Protein AF-A0A257P061-F1 (afdb_monomer_lite)

Sequence (119 aa):
MANQQLHVVYQPQVDLKTQKIVGAEALLRWHHPELGIISPAEFIPIAEENGLILALGDWVLRTALITAKPWLQTAGPEFVIAVNLSAVQFRQANLPDYVLNALKEADLPAQNLEFELTE

pLDDT: mean 93.6, std 7.84, range [49.38, 98.44]

Radius of gyration: 14.83 Å; chains: 1; bounding box: 38×32×38 Å

Foldseek 3Di:
DPPPQKDWDWAFDADPVVRAGQEIETDIWGQDPPPGTDDCVVCVVVCLVVVVNQVVQLVSLLVQLLVCLVVCVVSHVRYAYEYEDEPSLVPDPCNVVSNVVSCVVSVHDPNRYHYDYDD

Structure (mmCIF, N/CA/C/O backbone):
data_AF-A0A257P061-F1
#
_entry.id   AF-A0A257P061-F1
#
loop_
_atom_site.group_PDB
_atom_site.id
_atom_site.type_symbol
_atom_site.label_atom_id
_atom_site.label_alt_id
_atom_site.label_comp_id
_atom_site.label_asym_id
_atom_site.label_entity_id
_atom_site.label_seq_id
_atom_site.pdbx_PDB_ins_code
_atom_site.Cartn_x
_atom_site.Cartn_y
_atom_site.Cartn_z
_atom_site.occupancy
_atom_site.B_iso_or_equiv
_atom_site.auth_seq_id
_atom_site.auth_comp_id
_atom_site.auth_asym_id
_atom_site.auth_atom_id
_atom_site.pdbx_PDB_model_num
ATOM 1 N N . MET A 1 1 ? 13.252 -5.761 -2.809 1.00 54.66 1 MET A N 1
ATOM 2 C CA . MET A 1 1 ? 13.014 -4.844 -3.945 1.00 54.66 1 MET A CA 1
ATOM 3 C C . MET A 1 1 ? 14.244 -3.957 -4.093 1.00 54.66 1 MET A C 1
ATOM 5 O O . MET A 1 1 ? 14.763 -3.542 -3.063 1.00 54.66 1 MET A O 1
ATOM 9 N N . ALA A 1 2 ? 14.784 -3.797 -5.306 1.00 49.38 2 ALA A N 1
ATOM 10 C CA . ALA A 1 2 ? 16.152 -3.323 -5.581 1.00 49.38 2 ALA A CA 1
ATOM 11 C C . ALA A 1 2 ? 16.666 -2.225 -4.615 1.00 49.38 2 ALA A C 1
ATOM 13 O O . ALA A 1 2 ? 16.105 -1.135 -4.527 1.00 49.38 2 ALA A O 1
ATOM 14 N N . ASN A 1 3 ? 17.725 -2.552 -3.863 1.00 64.19 3 ASN A N 1
ATOM 15 C CA . ASN A 1 3 ? 18.542 -1.645 -3.042 1.00 64.19 3 ASN A CA 1
ATOM 16 C C . ASN A 1 3 ? 17.805 -0.699 -2.067 1.00 64.19 3 ASN A C 1
ATOM 18 O O . ASN A 1 3 ? 18.320 0.376 -1.786 1.00 64.19 3 ASN A O 1
ATOM 22 N N . GLN A 1 4 ? 16.624 -1.073 -1.548 1.00 77.38 4 GLN A N 1
ATOM 23 C CA . GLN A 1 4 ? 15.830 -0.236 -0.619 1.00 77.38 4 GLN A CA 1
ATOM 24 C C . GLN A 1 4 ? 15.471 1.159 -1.177 1.00 77.38 4 GLN A C 1
ATOM 26 O O . GLN A 1 4 ? 15.182 2.086 -0.427 1.00 77.38 4 GLN A O 1
ATOM 31 N N . GLN A 1 5 ? 15.468 1.311 -2.503 1.00 92.38 5 GLN A N 1
ATOM 32 C CA . GLN A 1 5 ? 15.167 2.581 -3.175 1.00 92.38 5 GLN A CA 1
ATOM 33 C C . GLN A 1 5 ? 13.663 2.871 -3.226 1.00 92.38 5 GLN A C 1
ATOM 35 O O . GLN A 1 5 ? 13.242 4.021 -3.342 1.00 92.38 5 GLN A O 1
ATOM 40 N N . LEU A 1 6 ? 12.852 1.816 -3.144 1.00 95.06 6 LEU A N 1
ATOM 41 C CA . LEU A 1 6 ? 11.399 1.886 -3.113 1.00 95.06 6 LEU A CA 1
ATOM 42 C C . LEU A 1 6 ? 10.905 1.798 -1.673 1.00 95.06 6 LEU A C 1
ATOM 44 O O . LEU A 1 6 ? 11.328 0.922 -0.916 1.00 95.06 6 LEU A O 1
ATOM 48 N N . HIS A 1 7 ? 9.992 2.690 -1.312 1.00 95.75 7 HIS A N 1
ATOM 49 C CA . HIS A 1 7 ? 9.358 2.722 0.001 1.00 95.75 7 HIS A CA 1
ATOM 50 C C . HIS A 1 7 ? 7.900 3.167 -0.123 1.00 95.75 7 HIS A C 1
ATOM 52 O O . HIS A 1 7 ? 7.512 3.801 -1.103 1.00 95.75 7 HIS A O 1
ATOM 58 N N . VAL A 1 8 ? 7.090 2.816 0.873 1.00 97.38 8 VAL A N 1
ATOM 59 C CA . VAL A 1 8 ? 5.694 3.249 0.970 1.00 97.38 8 VAL A CA 1
ATOM 60 C C . VAL A 1 8 ? 5.621 4.366 2.001 1.00 97.38 8 VAL A C 1
ATOM 62 O O . VAL A 1 8 ? 6.121 4.216 3.117 1.00 97.38 8 VAL A O 1
ATOM 65 N N . VAL A 1 9 ? 5.019 5.486 1.619 1.00 97.75 9 VAL A N 1
ATOM 66 C CA . VAL A 1 9 ? 4.623 6.549 2.548 1.00 97.75 9 VAL A CA 1
ATOM 67 C C . VAL A 1 9 ? 3.112 6.529 2.715 1.00 97.75 9 VAL A C 1
ATOM 69 O O . VAL A 1 9 ? 2.405 5.966 1.882 1.00 97.75 9 VAL A O 1
ATOM 72 N N . TYR A 1 10 ? 2.622 7.139 3.790 1.00 98.06 10 TYR A N 1
ATOM 73 C CA . TYR A 1 10 ? 1.211 7.084 4.151 1.00 98.06 10 TYR A CA 1
ATOM 74 C C . TYR A 1 10 ? 0.653 8.487 4.314 1.00 98.06 10 TYR A C 1
ATOM 76 O O . TYR A 1 10 ? 1.142 9.258 5.144 1.00 98.06 10 TYR A O 1
ATOM 84 N N . GLN A 1 11 ? -0.355 8.817 3.513 1.00 98.00 11 GLN A N 1
ATOM 85 C CA . GLN A 1 11 ? -1.047 10.095 3.592 1.00 98.00 11 GLN A CA 1
ATOM 86 C C . GLN A 1 11 ? -2.301 9.946 4.462 1.00 98.00 11 GLN A C 1
ATOM 88 O O . GLN A 1 11 ? -3.183 9.176 4.093 1.00 98.00 11 GLN A O 1
ATOM 93 N N . PRO A 1 12 ? -2.414 10.650 5.605 1.00 96.56 12 PRO A N 1
ATOM 94 C CA . PRO A 1 12 ? -3.593 10.549 6.460 1.00 96.56 12 PRO A CA 1
ATOM 95 C C . PRO A 1 12 ? -4.854 11.079 5.772 1.00 96.56 12 PRO A C 1
ATOM 97 O O . PRO A 1 12 ? -4.838 12.161 5.184 1.00 96.56 12 PRO A O 1
ATOM 100 N N . GLN A 1 13 ? -5.959 10.358 5.932 1.00 96.50 13 GLN A N 1
ATOM 101 C CA . GLN A 1 13 ? -7.301 10.792 5.556 1.00 96.50 13 GLN A CA 1
ATOM 102 C C . GLN A 1 13 ? -8.064 11.213 6.818 1.00 96.50 13 GLN A C 1
ATOM 104 O O . GLN A 1 13 ? -8.024 10.526 7.843 1.00 96.50 13 GLN A O 1
ATOM 109 N N . VAL A 1 14 ? -8.737 12.365 6.764 1.00 95.00 14 VAL A N 1
ATOM 110 C CA . VAL A 1 14 ? -9.336 13.020 7.937 1.00 95.00 14 VAL A CA 1
ATOM 111 C C . VAL A 1 14 ? -10.829 13.237 7.723 1.00 95.00 14 VAL A C 1
ATOM 113 O O . VAL A 1 14 ? -11.240 13.816 6.719 1.00 95.00 14 VAL A O 1
ATOM 116 N N . ASP A 1 15 ? -11.643 12.838 8.699 1.00 94.81 15 ASP A N 1
ATOM 117 C CA . ASP A 1 15 ? -13.057 13.203 8.728 1.00 94.81 15 ASP A CA 1
ATOM 118 C C . ASP A 1 15 ? -13.196 14.696 9.058 1.00 94.81 15 ASP A C 1
ATOM 120 O O . ASP A 1 15 ? -12.789 15.161 10.123 1.00 94.81 15 ASP A O 1
ATOM 124 N N . LEU A 1 16 ? -13.788 15.469 8.145 1.00 94.75 16 LEU A N 1
ATOM 125 C CA . LEU A 1 16 ? -13.852 16.931 8.262 1.00 94.75 16 LEU A CA 1
ATOM 126 C C . LEU A 1 16 ? -14.721 17.425 9.428 1.00 94.75 16 LEU A C 1
ATOM 128 O O . LEU A 1 16 ? -14.527 18.545 9.898 1.00 94.75 16 LEU A O 1
ATOM 132 N N . LYS A 1 17 ? -15.686 16.624 9.894 1.00 95.88 17 LYS A N 1
ATOM 133 C CA . LYS A 1 17 ? -16.592 17.018 10.984 1.00 95.88 17 LYS A CA 1
ATOM 134 C C . LYS A 1 17 ? -15.928 16.849 12.346 1.00 95.88 17 LYS A C 1
ATOM 136 O O . LYS A 1 17 ? -16.090 17.689 13.224 1.00 95.88 17 LYS A O 1
ATOM 141 N N . THR A 1 18 ? -15.211 15.749 12.523 1.00 93.44 18 THR A N 1
ATOM 142 C CA . THR A 1 18 ? -14.607 15.323 13.789 1.00 93.44 18 THR A CA 1
ATOM 143 C C . THR A 1 18 ? -13.118 15.644 13.876 1.00 93.44 18 THR A C 1
ATOM 145 O O . THR A 1 18 ? -12.559 15.575 14.968 1.00 93.44 18 THR A O 1
ATOM 148 N N . GLN A 1 19 ? -12.485 15.992 12.749 1.00 93.94 19 GLN A N 1
ATOM 149 C CA . GLN A 1 19 ? -11.040 16.194 12.579 1.00 93.94 19 GLN A CA 1
ATOM 150 C C . GLN A 1 19 ? -10.189 14.979 12.973 1.00 93.94 19 GLN A C 1
ATOM 152 O O . GLN A 1 19 ? -8.991 15.100 13.228 1.00 93.94 19 GLN A O 1
ATOM 157 N N . LYS A 1 20 ? -10.797 13.791 13.033 1.00 92.94 20 LYS A N 1
ATOM 158 C CA . LYS A 1 20 ? -10.094 12.550 13.351 1.00 92.94 20 LYS A CA 1
ATOM 159 C C . LYS A 1 20 ? -9.503 11.940 12.091 1.00 92.94 20 LYS A C 1
ATOM 161 O O . LYS A 1 20 ? -10.121 11.984 11.030 1.00 92.94 20 LYS A O 1
ATOM 166 N N . ILE A 1 21 ? -8.330 11.331 12.233 1.00 94.69 21 ILE A N 1
ATOM 167 C CA . ILE A 1 21 ? -7.771 10.461 11.199 1.00 94.69 21 ILE A CA 1
ATOM 168 C C . ILE A 1 21 ? -8.657 9.215 11.126 1.00 94.69 21 ILE A C 1
ATOM 170 O O . ILE A 1 21 ? -8.824 8.524 12.130 1.00 94.69 21 ILE A O 1
ATOM 174 N N . VAL A 1 22 ? -9.230 8.963 9.954 1.00 95.50 22 VAL A N 1
ATOM 175 C CA . VAL A 1 22 ? -10.125 7.824 9.683 1.00 95.50 22 VAL A CA 1
ATOM 176 C C . VAL A 1 22 ? -9.511 6.814 8.722 1.00 95.50 22 VAL A C 1
ATOM 178 O O . VAL A 1 22 ? -10.033 5.721 8.559 1.00 95.50 22 VAL A O 1
ATOM 181 N N . GLY A 1 23 ? -8.378 7.149 8.121 1.00 97.50 23 GLY A N 1
ATOM 182 C CA . GLY A 1 23 ? -7.688 6.249 7.220 1.00 97.50 23 GLY A CA 1
ATOM 183 C C . GLY A 1 23 ? -6.333 6.785 6.809 1.00 97.50 23 GLY A C 1
ATOM 184 O O . GLY A 1 23 ? -5.886 7.843 7.272 1.00 97.50 23 GLY A O 1
ATOM 185 N N . ALA A 1 24 ? -5.679 6.050 5.928 1.00 98.19 24 ALA A N 1
ATOM 186 C CA . ALA A 1 24 ? -4.504 6.523 5.225 1.00 98.19 24 ALA A CA 1
ATOM 187 C C . ALA A 1 24 ? -4.451 5.927 3.822 1.00 98.19 24 ALA A C 1
ATOM 189 O O . ALA A 1 24 ? -4.924 4.819 3.601 1.00 98.19 24 ALA A O 1
ATOM 190 N N . GLU A 1 25 ? -3.813 6.635 2.901 1.00 98.19 25 GLU A N 1
ATOM 191 C CA . GLU A 1 25 ? -3.492 6.124 1.574 1.00 98.19 25 GLU A CA 1
ATOM 192 C C . GLU A 1 25 ? -2.024 5.689 1.521 1.00 98.19 25 GLU A C 1
ATOM 194 O O . GLU A 1 25 ? -1.123 6.447 1.900 1.00 98.19 25 GLU A O 1
ATOM 199 N N . ALA A 1 26 ? -1.780 4.461 1.065 1.00 98.00 26 ALA A N 1
ATOM 200 C CA . ALA A 1 26 ? -0.458 3.905 0.831 1.00 98.00 26 ALA A CA 1
ATOM 201 C C . ALA A 1 26 ? 0.070 4.334 -0.545 1.00 98.00 26 ALA A C 1
ATOM 203 O O . ALA A 1 26 ? -0.465 3.973 -1.596 1.00 98.00 26 ALA A O 1
ATOM 204 N N . LEU A 1 27 ? 1.175 5.074 -0.525 1.00 97.12 27 LEU A N 1
ATOM 205 C CA . LEU A 1 27 ? 1.730 5.752 -1.685 1.00 97.12 27 LEU A CA 1
ATOM 206 C C . LEU A 1 27 ? 3.163 5.280 -1.947 1.00 97.12 27 LEU A C 1
ATOM 208 O O . LEU A 1 27 ? 4.070 5.508 -1.142 1.00 97.12 27 LEU A O 1
ATOM 212 N N . LEU A 1 28 ? 3.387 4.641 -3.097 1.00 96.44 28 LEU A N 1
ATOM 213 C CA . LEU A 1 28 ? 4.717 4.192 -3.506 1.00 96.44 28 LEU A CA 1
ATOM 214 C C . LEU A 1 28 ? 5.622 5.392 -3.823 1.00 96.44 28 LEU A C 1
ATOM 216 O O . LEU A 1 28 ? 5.207 6.368 -4.452 1.00 96.44 28 LEU A O 1
ATOM 220 N N . ARG A 1 29 ? 6.877 5.325 -3.388 1.00 96.56 29 ARG A N 1
ATOM 221 C CA . ARG A 1 29 ? 7.908 6.335 -3.631 1.00 96.56 29 ARG A CA 1
ATOM 222 C C . ARG A 1 29 ? 9.191 5.671 -4.086 1.00 96.56 29 ARG A C 1
ATOM 224 O O . ARG A 1 29 ? 9.574 4.632 -3.550 1.00 96.56 29 ARG A O 1
ATOM 231 N N . TRP A 1 30 ? 9.872 6.314 -5.029 1.00 95.88 30 TRP A N 1
ATOM 232 C CA . TRP A 1 30 ? 11.181 5.892 -5.499 1.00 95.88 30 TRP A CA 1
ATOM 233 C C . TRP A 1 30 ? 12.213 6.984 -5.240 1.00 95.88 30 TRP A C 1
ATOM 235 O O . TRP A 1 30 ? 12.084 8.111 -5.714 1.00 95.88 30 TRP A O 1
ATOM 245 N N . HIS A 1 31 ? 13.245 6.632 -4.479 1.00 95.00 31 HIS A N 1
ATOM 246 C CA . HIS A 1 31 ? 14.440 7.438 -4.302 1.00 95.00 31 HIS A CA 1
ATOM 247 C C . HIS A 1 31 ? 15.626 6.752 -4.990 1.00 95.00 31 HIS A C 1
ATOM 249 O O . HIS A 1 31 ? 16.195 5.788 -4.475 1.00 95.00 31 HIS A O 1
ATOM 255 N N . HIS A 1 32 ? 15.979 7.237 -6.177 1.00 93.75 32 HIS A N 1
ATOM 256 C CA . HIS A 1 32 ? 17.114 6.746 -6.945 1.00 93.75 32 HIS A CA 1
ATOM 257 C C . HIS A 1 32 ? 18.415 7.414 -6.465 1.00 93.75 32 HIS A C 1
ATOM 259 O O . HIS A 1 32 ? 18.434 8.632 -6.287 1.00 93.75 32 HIS A O 1
ATOM 265 N N . PRO A 1 33 ? 19.522 6.666 -6.300 1.00 90.56 33 PRO A N 1
ATOM 266 C CA . PRO A 1 33 ? 20.774 7.197 -5.752 1.00 90.56 33 PRO A CA 1
ATOM 267 C C . PRO A 1 33 ? 21.382 8.337 -6.578 1.00 90.56 33 PRO A C 1
ATOM 269 O O . PRO A 1 33 ? 22.042 9.205 -6.018 1.00 90.56 33 PRO A O 1
ATOM 272 N N . GLU A 1 34 ? 21.159 8.341 -7.893 1.00 93.50 34 GLU A N 1
ATOM 273 C CA . GLU A 1 34 ? 21.730 9.345 -8.803 1.00 93.50 34 GLU A CA 1
ATOM 274 C C . GLU A 1 34 ? 20.703 10.372 -9.295 1.00 93.50 34 GLU A C 1
ATOM 276 O O . GLU A 1 34 ? 21.055 11.518 -9.551 1.00 93.50 34 GLU A O 1
ATOM 281 N N . LEU A 1 35 ? 19.433 9.972 -9.423 1.00 92.38 35 LEU A N 1
ATOM 282 C CA . LEU A 1 35 ? 18.380 10.804 -10.028 1.00 92.38 35 LEU A CA 1
ATOM 283 C C . LEU A 1 35 ? 17.520 11.508 -8.967 1.00 92.38 35 LEU A C 1
ATOM 285 O O . LEU A 1 35 ? 16.709 12.365 -9.301 1.00 92.38 35 LEU A O 1
ATOM 289 N N . GLY A 1 36 ? 17.701 11.168 -7.687 1.00 94.06 36 GLY A N 1
ATOM 290 C CA . GLY A 1 36 ? 16.896 11.698 -6.596 1.00 94.06 36 GLY A CA 1
ATOM 291 C C . GLY A 1 36 ? 15.495 11.089 -6.562 1.00 94.06 36 GLY A C 1
ATOM 292 O O . GLY A 1 36 ? 15.309 9.894 -6.803 1.00 94.06 36 GLY A O 1
ATOM 293 N N . ILE A 1 37 ? 14.506 11.899 -6.186 1.00 94.62 37 ILE A N 1
ATOM 294 C CA . ILE A 1 37 ? 13.108 11.468 -6.086 1.00 94.62 37 ILE A CA 1
ATOM 295 C C . ILE A 1 37 ? 12.526 11.361 -7.495 1.00 94.62 37 ILE A C 1
ATOM 297 O O . ILE A 1 37 ? 12.501 12.351 -8.220 1.00 94.62 37 ILE A O 1
ATOM 301 N N . ILE A 1 38 ? 12.018 10.182 -7.843 1.00 96.69 38 ILE A N 1
ATOM 302 C CA . ILE A 1 38 ? 11.331 9.934 -9.114 1.00 96.69 38 ILE A CA 1
ATOM 303 C C . ILE A 1 38 ? 9.830 9.850 -8.842 1.00 96.69 38 ILE A C 1
ATOM 305 O O . ILE A 1 38 ? 9.390 9.154 -7.917 1.00 96.69 38 ILE A O 1
ATOM 309 N N . SER A 1 39 ? 9.036 10.570 -9.635 1.00 95.31 39 SER A N 1
ATOM 310 C CA . SER A 1 39 ? 7.585 10.593 -9.478 1.00 95.31 39 SER A CA 1
ATOM 311 C C . SER A 1 39 ? 6.968 9.239 -9.849 1.00 95.31 39 SER A C 1
ATOM 313 O O . SER A 1 39 ? 7.353 8.656 -10.863 1.00 95.31 39 SER A O 1
ATOM 315 N N . PRO A 1 40 ? 5.955 8.745 -9.109 1.00 94.19 40 PRO A N 1
ATOM 316 C CA . PRO A 1 40 ? 5.151 7.594 -9.530 1.00 94.19 40 PRO A CA 1
ATOM 317 C C . PRO A 1 40 ? 4.616 7.710 -10.955 1.00 94.19 40 PRO A C 1
ATOM 319 O O . PRO A 1 40 ? 4.654 6.732 -11.694 1.00 94.19 40 PRO A O 1
ATOM 322 N N . ALA A 1 41 ? 4.225 8.913 -11.380 1.00 94.19 41 ALA A N 1
ATOM 323 C CA . ALA A 1 41 ? 3.755 9.155 -12.742 1.00 94.19 41 ALA A CA 1
ATOM 324 C C . ALA A 1 41 ? 4.812 8.854 -13.825 1.00 94.19 41 ALA A C 1
ATOM 326 O O . ALA A 1 41 ? 4.454 8.625 -14.974 1.00 94.19 41 ALA A O 1
ATOM 327 N N . GLU A 1 42 ? 6.104 8.842 -13.480 1.00 94.56 42 GLU A N 1
ATOM 328 C CA . GLU A 1 42 ? 7.187 8.545 -14.423 1.00 94.56 42 GLU A CA 1
ATOM 329 C C . GLU A 1 42 ? 7.480 7.045 -14.525 1.00 94.56 42 GLU A C 1
ATOM 331 O O . GLU A 1 42 ? 7.787 6.555 -15.608 1.00 94.56 42 GLU A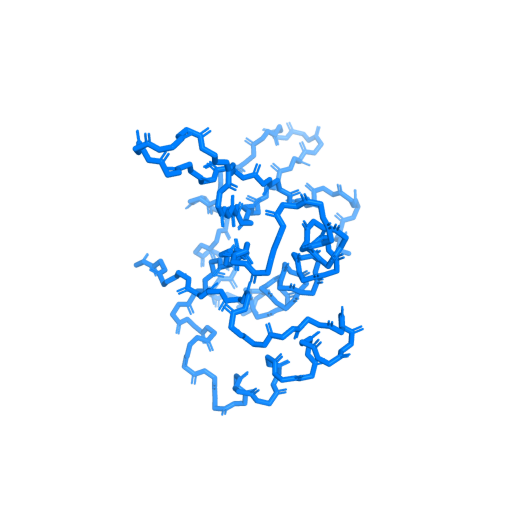 O 1
ATOM 336 N N . PHE A 1 43 ? 7.401 6.297 -13.417 1.00 94.69 43 PHE A N 1
ATOM 337 C CA . PHE A 1 43 ? 7.836 4.895 -13.399 1.00 94.69 43 PHE A CA 1
ATOM 338 C C . PHE A 1 43 ? 6.699 3.870 -13.371 1.00 94.69 43 PHE A C 1
ATOM 340 O O . PHE A 1 43 ? 6.930 2.723 -13.757 1.00 94.69 43 PHE A O 1
ATOM 347 N N . ILE A 1 44 ? 5.493 4.240 -12.929 1.00 94.81 44 ILE A N 1
ATOM 348 C CA . ILE A 1 44 ? 4.343 3.324 -12.909 1.00 94.81 44 ILE A CA 1
ATOM 349 C C . ILE A 1 44 ? 3.963 2.873 -14.328 1.00 94.81 44 ILE A C 1
ATOM 351 O O . ILE A 1 44 ? 3.897 1.658 -14.515 1.00 94.81 44 ILE A O 1
ATOM 355 N N . PRO A 1 45 ? 3.839 3.756 -15.345 1.00 94.75 45 PRO A N 1
ATOM 356 C CA . PRO A 1 45 ? 3.519 3.315 -16.707 1.00 94.75 45 PRO A CA 1
ATOM 357 C C . PRO A 1 45 ? 4.550 2.322 -17.263 1.00 94.75 45 PRO A C 1
ATOM 359 O O . PRO A 1 45 ? 4.206 1.303 -17.853 1.00 94.75 45 PRO A O 1
ATOM 362 N N . ILE A 1 46 ? 5.835 2.554 -16.983 1.00 94.81 46 ILE A N 1
ATOM 363 C CA . ILE A 1 46 ? 6.919 1.656 -17.404 1.00 94.81 46 ILE A CA 1
ATOM 364 C C . ILE A 1 46 ? 6.787 0.293 -16.709 1.00 94.81 46 ILE A C 1
ATOM 366 O O . ILE A 1 46 ? 6.969 -0.751 -17.336 1.00 94.81 46 ILE A O 1
ATOM 370 N N . ALA A 1 47 ? 6.473 0.286 -15.409 1.00 94.62 47 ALA A N 1
ATOM 371 C CA . ALA A 1 47 ? 6.246 -0.940 -14.651 1.00 94.62 47 ALA A CA 1
ATOM 372 C C . ALA A 1 47 ? 5.001 -1.707 -15.130 1.00 94.62 47 ALA A C 1
ATOM 374 O O . ALA A 1 47 ? 4.966 -2.935 -15.055 1.00 94.62 47 ALA A O 1
ATOM 375 N N . GLU A 1 48 ? 3.976 -1.009 -15.613 1.00 94.69 48 GLU A N 1
ATOM 376 C CA . GLU A 1 48 ? 2.794 -1.620 -16.219 1.00 94.69 48 GLU A CA 1
ATOM 377 C C . GLU A 1 48 ? 3.127 -2.296 -17.548 1.00 94.69 48 GLU A C 1
ATOM 379 O O . GLU A 1 48 ? 2.792 -3.467 -17.736 1.00 94.69 48 GLU A O 1
ATOM 384 N N . GLU A 1 49 ? 3.843 -1.599 -18.433 1.00 94.69 49 GLU A N 1
ATOM 385 C CA . GLU A 1 49 ? 4.237 -2.098 -19.755 1.00 94.69 49 GLU A CA 1
ATOM 386 C C . GLU A 1 49 ? 5.099 -3.365 -19.684 1.00 94.69 49 GLU A C 1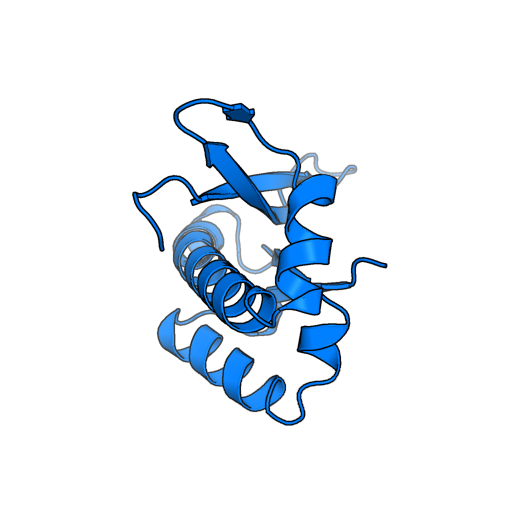
ATOM 388 O O . GLU A 1 49 ? 4.956 -4.267 -20.512 1.00 94.69 49 GLU A O 1
ATOM 393 N N . ASN A 1 50 ? 5.985 -3.460 -18.689 1.00 94.12 50 ASN A N 1
ATOM 394 C CA . ASN A 1 50 ? 6.885 -4.605 -18.521 1.00 94.12 50 ASN A CA 1
ATOM 395 C C . ASN A 1 50 ? 6.395 -5.648 -17.497 1.00 94.12 50 ASN A C 1
ATOM 397 O O . ASN A 1 50 ? 7.087 -6.636 -17.247 1.00 94.12 50 ASN A O 1
ATOM 401 N N . GLY A 1 51 ? 5.218 -5.441 -16.899 1.00 92.50 51 GLY A N 1
ATOM 402 C CA . GLY A 1 51 ? 4.611 -6.347 -15.923 1.00 92.50 51 GLY A CA 1
ATOM 403 C C . GLY A 1 51 ? 5.203 -6.297 -14.508 1.00 92.50 51 GLY A C 1
ATOM 404 O O . GLY A 1 51 ? 4.689 -6.983 -13.621 1.00 92.50 51 GLY A O 1
ATOM 405 N N . LEU A 1 52 ? 6.225 -5.473 -14.241 1.00 94.62 52 LEU A N 1
ATOM 406 C CA . LEU A 1 52 ? 6.764 -5.275 -12.888 1.00 94.62 52 LEU A CA 1
ATOM 407 C C . LEU A 1 52 ? 5.720 -4.710 -11.920 1.00 94.62 52 LEU A C 1
ATOM 409 O O . LEU A 1 52 ? 5.837 -4.938 -10.714 1.00 94.62 52 LEU A O 1
ATOM 413 N N . ILE A 1 53 ? 4.683 -4.031 -12.423 1.00 94.81 53 ILE A N 1
ATOM 414 C CA . ILE A 1 53 ? 3.585 -3.498 -11.610 1.00 94.81 53 ILE A CA 1
ATOM 415 C C . ILE A 1 53 ? 2.893 -4.583 -10.780 1.00 94.81 53 ILE A C 1
ATOM 417 O O . ILE A 1 53 ? 2.442 -4.310 -9.673 1.00 94.81 53 ILE A O 1
ATOM 421 N N . LEU A 1 54 ? 2.860 -5.830 -11.265 1.00 93.75 54 LEU A N 1
ATOM 422 C CA . LEU A 1 54 ? 2.245 -6.941 -10.541 1.00 93.75 54 LEU A CA 1
ATOM 423 C C . LEU A 1 54 ? 3.023 -7.257 -9.258 1.00 93.75 54 LEU A C 1
ATOM 425 O O . LEU A 1 54 ? 2.439 -7.338 -8.181 1.00 93.75 54 LEU A O 1
ATOM 429 N N . ALA A 1 55 ? 4.350 -7.376 -9.360 1.00 93.69 55 ALA A N 1
ATOM 430 C CA . ALA A 1 55 ? 5.216 -7.648 -8.215 1.00 93.69 55 ALA A CA 1
ATOM 431 C C . ALA A 1 55 ? 5.351 -6.430 -7.286 1.00 93.69 55 ALA A C 1
ATOM 433 O O . ALA A 1 55 ? 5.405 -6.577 -6.065 1.00 93.69 55 ALA A O 1
ATOM 434 N N . LEU A 1 56 ? 5.401 -5.218 -7.853 1.00 94.56 56 LEU A N 1
ATOM 435 C CA . LEU A 1 56 ? 5.424 -3.975 -7.081 1.00 94.56 56 LEU A CA 1
ATOM 436 C C . LEU A 1 56 ? 4.141 -3.803 -6.278 1.00 94.56 56 LEU A C 1
ATOM 438 O O . LEU A 1 56 ? 4.209 -3.579 -5.073 1.00 94.56 56 LEU A O 1
ATOM 442 N N . GLY A 1 57 ? 2.991 -3.938 -6.929 1.00 94.56 57 GLY A N 1
ATOM 443 C CA . GLY A 1 57 ? 1.699 -3.802 -6.282 1.00 94.56 57 GLY A CA 1
ATOM 444 C C . GLY A 1 57 ? 1.459 -4.880 -5.229 1.00 94.56 57 GLY A C 1
ATOM 445 O O . GLY A 1 57 ? 0.913 -4.567 -4.174 1.00 94.56 57 GLY A O 1
ATOM 446 N N . ASP A 1 58 ? 1.952 -6.107 -5.449 1.00 95.25 58 ASP A N 1
ATOM 447 C CA . ASP A 1 58 ? 1.923 -7.149 -4.421 1.00 95.25 58 ASP A CA 1
ATOM 448 C C . ASP A 1 58 ? 2.680 -6.715 -3.154 1.00 95.25 58 ASP A C 1
ATOM 450 O O . ASP A 1 58 ? 2.170 -6.717 -2.029 1.00 95.25 58 ASP A O 1
ATOM 454 N N . TRP A 1 59 ? 3.914 -6.261 -3.351 1.00 95.69 59 TRP A N 1
ATOM 455 C CA . TRP A 1 59 ? 4.747 -5.795 -2.257 1.00 95.69 59 TRP A CA 1
ATOM 456 C C . TRP A 1 59 ? 4.168 -4.565 -1.543 1.00 95.69 59 TRP A C 1
ATOM 458 O O . TRP A 1 59 ? 4.222 -4.505 -0.311 1.00 95.69 59 TRP A O 1
ATOM 468 N N . VAL A 1 60 ? 3.588 -3.610 -2.281 1.00 97.00 60 VAL A N 1
ATOM 469 C CA . VAL A 1 60 ? 2.910 -2.439 -1.701 1.00 97.00 60 VAL A CA 1
ATOM 470 C C . VAL A 1 60 ? 1.719 -2.876 -0.855 1.00 97.00 60 VAL A C 1
ATOM 472 O O . VAL A 1 60 ? 1.639 -2.453 0.298 1.00 97.00 60 VAL A O 1
ATOM 475 N N . LEU A 1 61 ? 0.847 -3.755 -1.370 1.00 97.88 61 LEU A N 1
ATOM 476 C CA . LEU A 1 61 ? -0.317 -4.249 -0.630 1.00 97.88 61 LEU A CA 1
ATOM 477 C C . LEU A 1 61 ? 0.120 -4.879 0.692 1.00 97.88 61 LEU A C 1
ATOM 479 O O . LEU A 1 61 ? -0.308 -4.447 1.757 1.00 97.88 61 LEU A O 1
ATOM 483 N N . ARG A 1 62 ? 1.031 -5.854 0.648 1.00 97.62 62 ARG A N 1
ATOM 484 C CA . ARG A 1 62 ? 1.498 -6.547 1.859 1.00 97.62 62 ARG A CA 1
ATOM 485 C C . ARG A 1 62 ? 2.115 -5.584 2.871 1.00 97.62 62 ARG A C 1
ATOM 487 O O . ARG A 1 62 ? 1.830 -5.680 4.063 1.00 97.62 62 ARG A O 1
ATOM 494 N N . THR A 1 63 ? 2.922 -4.635 2.399 1.00 97.38 63 THR A N 1
ATOM 495 C CA . T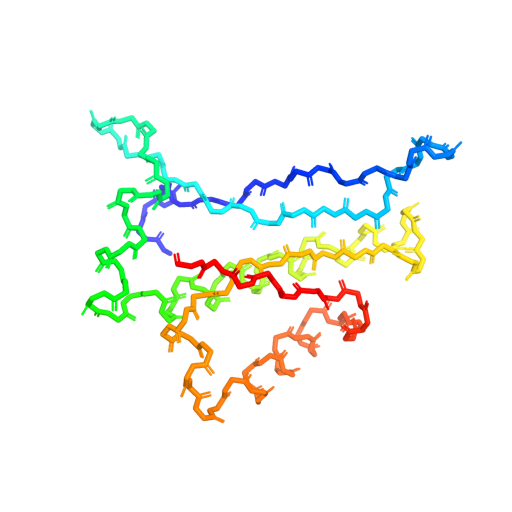HR A 1 63 ? 3.558 -3.624 3.254 1.00 97.38 63 THR A CA 1
ATOM 496 C C . THR A 1 63 ? 2.515 -2.731 3.929 1.00 97.38 63 THR A C 1
ATOM 498 O O . THR A 1 63 ? 2.613 -2.481 5.134 1.00 97.38 63 THR A O 1
ATOM 501 N N . ALA A 1 64 ? 1.499 -2.294 3.181 1.00 98.12 64 ALA A N 1
ATOM 502 C CA . ALA A 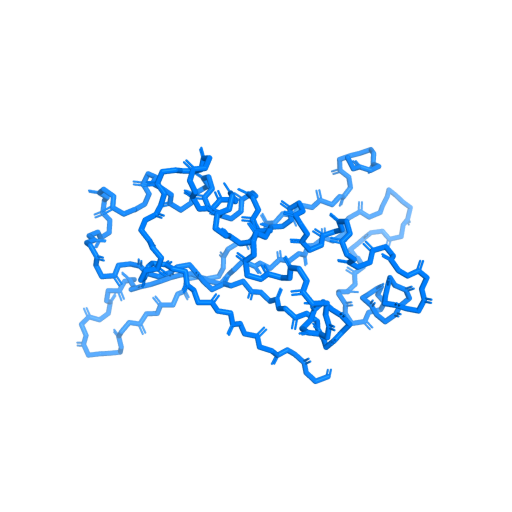1 64 ? 0.412 -1.461 3.680 1.00 98.12 64 ALA A CA 1
ATOM 503 C C . ALA A 1 64 ? -0.438 -2.194 4.726 1.00 98.12 64 ALA A C 1
ATOM 505 O O . ALA A 1 64 ? -0.665 -1.654 5.805 1.00 98.12 64 ALA A O 1
ATOM 506 N N . LEU A 1 65 ? -0.833 -3.445 4.463 1.00 98.06 65 LEU A N 1
ATOM 507 C CA . LEU A 1 65 ? -1.645 -4.235 5.396 1.00 98.06 65 LEU A CA 1
ATOM 508 C C . LEU A 1 65 ? -0.912 -4.507 6.718 1.00 98.06 65 LEU A C 1
ATOM 510 O O . LEU A 1 65 ? -1.480 -4.313 7.794 1.00 98.06 65 LEU A O 1
ATOM 514 N N . ILE A 1 66 ? 0.365 -4.901 6.647 1.00 96.69 66 ILE A N 1
ATOM 515 C CA . ILE A 1 66 ? 1.200 -5.142 7.836 1.00 96.69 66 ILE A CA 1
ATOM 516 C C . ILE A 1 66 ? 1.357 -3.856 8.654 1.00 96.69 66 ILE A C 1
ATOM 518 O O . ILE A 1 66 ? 1.301 -3.887 9.883 1.00 96.69 66 ILE A O 1
ATOM 522 N N . THR A 1 67 ? 1.532 -2.721 7.976 1.00 96.56 67 THR A N 1
ATOM 523 C CA . THR A 1 67 ? 1.687 -1.417 8.630 1.00 96.56 67 THR A CA 1
ATOM 524 C C . THR A 1 67 ? 0.374 -0.928 9.248 1.00 96.56 67 THR A C 1
ATOM 526 O O . THR A 1 67 ? 0.389 -0.356 10.336 1.00 96.56 67 THR A O 1
ATOM 529 N N . ALA A 1 68 ? -0.764 -1.182 8.598 1.00 97.06 68 ALA A N 1
ATOM 530 C CA . ALA A 1 68 ? -2.079 -0.751 9.060 1.00 97.06 68 ALA A CA 1
ATOM 531 C C . ALA A 1 68 ? -2.572 -1.532 10.286 1.00 97.06 68 ALA A C 1
ATOM 533 O O . ALA A 1 68 ? -3.243 -0.959 11.142 1.00 97.06 68 ALA A O 1
ATOM 534 N N . LYS A 1 69 ? -2.223 -2.818 10.426 1.00 95.50 69 LYS A N 1
ATOM 535 C CA . LYS A 1 69 ? -2.675 -3.670 11.542 1.00 95.50 69 LYS A CA 1
ATOM 536 C C . LYS A 1 69 ? -2.530 -3.034 12.941 1.00 95.50 69 LYS A C 1
ATOM 538 O O . LYS A 1 69 ? -3.522 -3.024 13.674 1.00 95.50 69 LYS A O 1
ATOM 543 N N . PRO A 1 70 ? -1.366 -2.493 13.355 1.00 95.38 70 PRO A N 1
ATOM 544 C CA . PRO A 1 70 ? -1.250 -1.804 14.643 1.00 95.38 70 PRO A CA 1
ATOM 545 C C . PRO A 1 70 ? -2.047 -0.492 14.710 1.00 95.38 70 PRO A C 1
ATOM 547 O O . PRO A 1 70 ? -2.443 -0.084 15.799 1.00 95.38 70 PRO A O 1
ATOM 550 N N . TRP A 1 71 ? -2.324 0.168 13.582 1.00 95.62 71 TRP A N 1
ATOM 551 C CA . TRP A 1 71 ? -3.124 1.398 13.557 1.00 95.62 71 TRP A CA 1
ATOM 552 C C . TRP A 1 71 ? -4.597 1.147 13.842 1.00 95.62 71 TRP A C 1
ATOM 554 O O . TRP A 1 71 ? -5.215 1.961 14.518 1.00 95.62 71 TRP A O 1
ATOM 564 N N . LEU A 1 72 ? -5.154 -0.001 13.447 1.00 92.94 72 LEU A N 1
ATOM 565 C CA . LEU A 1 72 ? -6.529 -0.365 13.821 1.00 92.94 72 LEU A CA 1
ATOM 566 C C . LEU A 1 72 ? -6.711 -0.401 15.348 1.00 92.94 72 LEU A C 1
ATOM 568 O O . LEU A 1 72 ? -7.781 -0.078 15.859 1.00 92.94 72 LEU A O 1
ATOM 572 N N . GLN A 1 73 ? -5.662 -0.768 16.091 1.00 89.00 73 GLN A N 1
ATOM 573 C CA . GLN A 1 73 ? -5.710 -0.828 17.554 1.00 89.00 73 GLN A CA 1
ATOM 574 C C . GLN A 1 73 ? -5.738 0.563 18.200 1.00 89.00 73 GLN A C 1
ATOM 576 O O . GLN A 1 73 ? -6.268 0.708 19.300 1.00 89.00 73 GLN A O 1
ATOM 581 N N . THR A 1 74 ? -5.173 1.580 17.543 1.00 91.50 74 THR A N 1
ATOM 582 C CA . THR A 1 74 ? -5.036 2.937 18.097 1.00 91.50 74 THR A CA 1
ATOM 583 C C . THR A 1 74 ? -6.040 3.930 17.513 1.00 91.50 74 THR A C 1
ATOM 585 O O . THR A 1 74 ? -6.595 4.735 18.258 1.00 91.50 74 THR A O 1
ATOM 588 N N . ALA A 1 75 ? -6.299 3.872 16.206 1.00 90.88 75 ALA A N 1
ATOM 589 C CA . ALA A 1 75 ? -7.252 4.721 15.493 1.00 90.88 75 ALA A CA 1
ATOM 590 C C . ALA A 1 75 ? -8.696 4.192 15.573 1.00 90.88 75 ALA A C 1
ATOM 592 O O . ALA A 1 75 ? -9.643 4.974 15.489 1.00 90.88 75 ALA A O 1
ATOM 593 N N . GLY A 1 76 ? -8.866 2.887 15.807 1.00 91.44 76 GLY A N 1
ATOM 594 C CA . GLY A 1 76 ? -10.160 2.235 15.980 1.00 91.44 76 GLY A CA 1
ATOM 595 C C . GLY A 1 76 ? -10.574 1.349 14.798 1.00 91.44 76 GLY A C 1
ATOM 596 O O . GLY A 1 76 ? -9.895 1.302 13.771 1.00 91.44 76 GLY A O 1
ATOM 597 N N . PRO A 1 77 ? -11.705 0.633 14.938 1.00 92.25 77 PRO A N 1
ATOM 598 C CA . PRO A 1 77 ? -12.140 -0.390 13.982 1.00 92.25 77 PRO A CA 1
ATOM 599 C C . PRO A 1 77 ? -12.576 0.167 12.620 1.00 92.25 77 PRO A C 1
ATOM 601 O O . PRO A 1 77 ? -12.602 -0.582 11.648 1.00 92.25 77 PRO A O 1
ATOM 604 N N . GLU A 1 78 ? -12.895 1.460 12.554 1.00 93.31 78 GLU A N 1
ATOM 605 C CA . GLU A 1 78 ? -13.302 2.164 11.332 1.00 93.31 78 GLU A CA 1
ATOM 606 C C . GLU A 1 78 ? -12.104 2.628 10.484 1.00 93.31 78 GLU A C 1
ATOM 608 O O . GLU A 1 78 ? -12.305 3.217 9.430 1.00 93.31 78 GLU A O 1
ATOM 613 N N . PHE A 1 79 ? -10.860 2.414 10.938 1.00 97.31 79 PHE A N 1
ATOM 614 C CA . PHE A 1 79 ? -9.681 2.845 10.190 1.00 97.31 79 PHE A CA 1
ATOM 615 C C . PHE A 1 79 ? -9.526 2.050 8.889 1.00 97.31 79 PHE A C 1
ATOM 617 O O . PHE A 1 79 ? -9.459 0.820 8.925 1.00 97.31 79 PHE A O 1
ATOM 624 N N . VAL A 1 80 ? -9.390 2.741 7.758 1.00 98.12 80 VAL A N 1
ATOM 625 C CA . VAL A 1 80 ? -9.199 2.117 6.439 1.00 98.12 80 VAL A CA 1
ATOM 626 C C . VAL A 1 80 ? -7.818 2.453 5.874 1.00 98.12 80 VAL A C 1
ATOM 628 O O . VAL A 1 80 ? -7.377 3.601 5.915 1.00 98.12 80 VAL A O 1
ATOM 631 N N . ILE A 1 81 ? -7.119 1.446 5.346 1.00 98.44 81 ILE A N 1
ATOM 632 C CA . ILE A 1 81 ? -5.921 1.634 4.525 1.00 98.44 81 ILE A CA 1
ATOM 633 C C . ILE A 1 81 ? -6.314 1.537 3.048 1.00 98.44 81 ILE A C 1
ATOM 635 O O . ILE A 1 81 ? -6.778 0.493 2.590 1.00 98.44 81 ILE A O 1
ATOM 639 N N . ALA A 1 82 ? -6.127 2.624 2.307 1.00 98.38 82 ALA A N 1
ATOM 640 C CA . ALA A 1 82 ? -6.308 2.661 0.864 1.00 98.38 82 ALA A CA 1
ATOM 641 C C . ALA A 1 82 ? -5.003 2.272 0.157 1.00 98.38 82 ALA A C 1
ATOM 643 O O . ALA A 1 82 ? -3.916 2.718 0.537 1.00 98.38 82 ALA A O 1
ATOM 644 N N . VAL A 1 83 ? -5.094 1.420 -0.863 1.00 97.94 83 VAL A N 1
ATOM 645 C CA . VAL A 1 83 ? -3.960 0.975 -1.682 1.00 97.94 83 VAL A CA 1
ATOM 646 C C . VAL A 1 83 ? -4.276 1.217 -3.152 1.00 97.94 83 VAL A C 1
ATOM 648 O O . VAL A 1 83 ? -5.310 0.783 -3.655 1.00 97.94 83 VAL A O 1
ATOM 651 N N . ASN A 1 84 ? -3.355 1.871 -3.856 1.00 96.62 84 ASN A N 1
ATOM 652 C CA . ASN A 1 84 ? -3.477 2.105 -5.291 1.00 96.62 84 ASN A CA 1
ATOM 653 C C . ASN A 1 84 ? -3.376 0.786 -6.077 1.00 96.62 84 ASN A C 1
ATOM 655 O O . ASN A 1 84 ? -2.467 -0.020 -5.849 1.00 96.62 84 ASN A O 1
ATOM 659 N N . LEU A 1 85 ? -4.293 0.582 -7.022 1.00 95.12 85 LEU A N 1
ATOM 660 C CA . LEU A 1 85 ? -4.387 -0.606 -7.864 1.00 95.12 85 LEU A CA 1
ATOM 661 C C . LEU A 1 85 ? -4.372 -0.212 -9.343 1.00 95.12 85 LEU A C 1
ATOM 663 O O . LEU A 1 85 ? -5.282 0.456 -9.829 1.00 95.12 85 LEU A O 1
ATOM 667 N N . SER A 1 86 ? -3.367 -0.689 -10.078 1.00 93.44 86 SER A N 1
ATOM 668 C CA . SER A 1 86 ? -3.297 -0.472 -11.527 1.00 93.44 86 SER A CA 1
ATOM 669 C C . SER A 1 86 ? -4.388 -1.227 -12.289 1.00 93.44 86 SER A C 1
ATOM 671 O O . SER A 1 86 ? -4.813 -2.326 -11.907 1.00 93.44 86 SER A O 1
ATOM 673 N N . ALA A 1 87 ? -4.750 -0.717 -13.467 1.00 91.75 87 ALA A N 1
ATOM 674 C CA . ALA A 1 87 ? -5.662 -1.406 -14.376 1.00 91.75 87 ALA A CA 1
ATOM 675 C C . ALA A 1 87 ? -5.109 -2.772 -14.845 1.00 91.75 87 ALA A C 1
ATOM 677 O O . ALA A 1 87 ? -5.875 -3.701 -15.113 1.00 91.75 87 ALA A O 1
ATOM 678 N N . VAL A 1 88 ? -3.779 -2.924 -14.931 1.00 92.94 88 VAL A N 1
ATOM 679 C CA . VAL A 1 88 ? -3.117 -4.200 -15.266 1.00 92.94 88 VAL A CA 1
ATOM 680 C C . VAL A 1 88 ? -3.339 -5.250 -14.176 1.00 92.94 88 VAL A C 1
ATOM 682 O O . VAL A 1 88 ? -3.633 -6.404 -14.501 1.00 92.94 88 VAL A O 1
ATOM 685 N N . GLN A 1 89 ? -3.237 -4.861 -12.901 1.00 92.38 89 GLN A N 1
ATOM 686 C CA . GLN A 1 89 ? -3.527 -5.741 -11.766 1.00 92.38 89 GLN A CA 1
ATOM 687 C C . GLN A 1 89 ? -5.019 -6.065 -11.666 1.00 92.38 89 GLN A C 1
ATOM 689 O O . GLN A 1 89 ? -5.372 -7.218 -11.439 1.00 92.38 89 GLN A O 1
ATOM 694 N N . PHE A 1 90 ? -5.894 -5.079 -11.891 1.00 93.00 90 PHE A N 1
ATOM 695 C CA . PHE A 1 90 ? -7.347 -5.271 -11.846 1.00 93.00 90 PHE A CA 1
ATOM 696 C C . PHE A 1 90 ? -7.841 -6.342 -12.833 1.00 93.00 90 PHE A C 1
ATOM 698 O O . PHE A 1 90 ? -8.776 -7.083 -12.545 1.00 93.00 90 PHE A O 1
ATOM 705 N N . ARG A 1 91 ? -7.180 -6.471 -13.991 1.00 92.50 91 ARG A N 1
ATOM 706 C CA . ARG A 1 91 ? -7.502 -7.486 -15.008 1.00 92.50 91 ARG A CA 1
ATOM 707 C C . ARG A 1 91 ? -7.002 -8.897 -14.674 1.00 92.50 91 ARG A C 1
ATOM 709 O O . ARG A 1 91 ? -7.315 -9.827 -15.418 1.00 92.50 91 ARG A O 1
ATOM 716 N N . GLN A 1 92 ? -6.225 -9.083 -13.606 1.00 93.25 92 GLN A N 1
ATOM 717 C CA . GLN A 1 92 ? -5.725 -10.404 -13.228 1.00 93.25 92 GLN A CA 1
ATOM 718 C C . GLN A 1 92 ? -6.844 -11.253 -12.621 1.00 93.25 92 GLN A C 1
ATOM 720 O O . GLN A 1 92 ? -7.421 -10.908 -11.593 1.00 93.25 92 GLN A O 1
ATOM 725 N N . ALA A 1 93 ? -7.115 -12.412 -13.226 1.00 93.31 93 ALA A N 1
ATOM 726 C CA . ALA A 1 93 ? -8.175 -13.316 -12.769 1.00 93.31 93 ALA A CA 1
ATOM 727 C C . ALA A 1 93 ? -7.967 -13.815 -11.325 1.00 93.31 93 ALA A C 1
ATOM 729 O O . ALA A 1 93 ? -8.933 -14.113 -10.630 1.00 93.31 93 ALA A O 1
ATOM 730 N N . ASN A 1 94 ? -6.714 -13.892 -10.870 1.00 93.38 94 ASN A N 1
ATOM 731 C CA . ASN A 1 94 ? -6.337 -14.346 -9.532 1.00 93.38 94 ASN A CA 1
ATOM 732 C C . ASN A 1 94 ? -6.222 -13.209 -8.498 1.00 93.38 94 ASN A C 1
ATOM 734 O O . ASN A 1 94 ? -5.747 -13.457 -7.388 1.00 93.38 94 ASN A O 1
ATOM 738 N N . LEU A 1 95 ? -6.627 -11.975 -8.829 1.00 94.25 95 LEU A N 1
ATOM 739 C CA . LEU A 1 95 ? -6.578 -10.846 -7.896 1.00 94.25 95 LEU A CA 1
ATOM 740 C C . LEU A 1 95 ? -7.305 -11.142 -6.565 1.00 94.25 95 LEU A C 1
ATOM 742 O O . LEU A 1 95 ? -6.697 -10.904 -5.522 1.00 94.25 95 LEU A O 1
ATOM 746 N N . PRO A 1 96 ? -8.536 -11.703 -6.537 1.00 95.12 96 PRO A N 1
ATOM 747 C CA . PRO A 1 96 ? -9.221 -11.984 -5.273 1.00 95.12 96 PRO A CA 1
ATOM 748 C C . PRO A 1 96 ? -8.445 -12.942 -4.361 1.00 95.12 96 PRO A C 1
ATOM 750 O O . PRO A 1 96 ? -8.300 -12.673 -3.170 1.00 95.12 96 PRO A O 1
ATOM 753 N N . ASP A 1 97 ? -7.893 -14.024 -4.917 1.00 95.00 97 ASP A N 1
ATOM 754 C CA . ASP A 1 97 ? -7.118 -15.011 -4.154 1.00 95.00 97 ASP A CA 1
ATOM 755 C C . ASP A 1 97 ? -5.861 -14.382 -3.557 1.00 95.00 97 ASP A C 1
ATOM 757 O O . ASP A 1 97 ? -5.510 -14.602 -2.396 1.00 95.00 97 ASP A O 1
ATOM 761 N N . TYR A 1 98 ? -5.187 -13.565 -4.362 1.00 92.31 98 TYR A N 1
ATOM 762 C CA . TYR A 1 98 ? -4.002 -12.838 -3.955 1.00 92.31 98 TYR A CA 1
ATOM 763 C C . TYR A 1 98 ? -4.292 -11.875 -2.783 1.00 92.31 98 TYR A C 1
ATOM 765 O O . TYR A 1 98 ? -3.588 -11.906 -1.770 1.00 92.31 98 TYR A O 1
ATOM 773 N N . VAL A 1 99 ? -5.370 -11.089 -2.874 1.00 96.81 99 VAL A N 1
ATOM 774 C CA . VAL A 1 99 ? -5.790 -10.147 -1.822 1.00 96.81 99 VAL A CA 1
ATOM 775 C C . VAL A 1 99 ? -6.181 -10.876 -0.538 1.00 96.81 99 VAL A C 1
ATOM 777 O O . VAL A 1 99 ? -5.755 -10.481 0.547 1.00 96.81 99 VAL A O 1
ATOM 780 N N . LEU A 1 100 ? -6.943 -11.969 -0.642 1.00 97.06 100 LEU A N 1
ATOM 781 C CA . LEU A 1 100 ? -7.343 -12.776 0.514 1.00 97.06 100 LEU A CA 1
ATOM 782 C C . LEU A 1 100 ? -6.135 -13.358 1.253 1.00 97.06 100 LEU A C 1
ATOM 784 O O . LEU A 1 100 ? -6.105 -13.353 2.485 1.00 97.06 100 LEU A O 1
ATOM 788 N N . ASN A 1 101 ? -5.124 -13.824 0.517 1.00 97.06 101 ASN A N 1
ATOM 789 C CA . ASN A 1 101 ? -3.886 -14.314 1.116 1.00 97.06 101 ASN A CA 1
ATOM 790 C C . ASN A 1 101 ? -3.132 -13.193 1.843 1.00 97.06 101 ASN A C 1
ATOM 792 O O . ASN A 1 101 ? -2.736 -13.381 2.993 1.00 97.06 101 ASN A O 1
ATOM 796 N N . ALA A 1 102 ? -2.996 -12.014 1.228 1.00 97.38 102 ALA A N 1
ATOM 797 C CA . ALA A 1 102 ? -2.319 -10.875 1.845 1.00 97.38 102 ALA A CA 1
ATOM 798 C C . ALA A 1 102 ? -3.030 -10.391 3.127 1.00 97.38 102 ALA A C 1
ATOM 800 O O . ALA A 1 102 ? -2.376 -10.171 4.148 1.00 97.38 102 ALA A O 1
ATOM 801 N N . LEU A 1 103 ? -4.365 -10.297 3.110 1.00 98.06 103 LEU A N 1
ATOM 802 C CA . LEU A 1 103 ? -5.180 -9.962 4.287 1.00 98.06 103 LEU A CA 1
ATOM 803 C C . LEU A 1 103 ? -4.994 -10.978 5.417 1.00 98.06 103 LEU A C 1
ATOM 805 O O . LEU A 1 103 ? -4.802 -10.593 6.570 1.00 98.06 103 LEU A O 1
ATOM 809 N N . LYS A 1 104 ? -5.006 -12.274 5.084 1.00 97.50 104 LYS A N 1
ATOM 810 C CA . LYS A 1 104 ? -4.813 -13.357 6.054 1.00 97.50 104 LYS A CA 1
ATOM 811 C C . LYS A 1 104 ? -3.428 -13.313 6.694 1.00 97.50 104 LYS A C 1
ATOM 813 O O . LYS A 1 104 ? -3.315 -13.503 7.900 1.00 97.50 104 LYS A O 1
ATOM 818 N N . GLU A 1 105 ? -2.384 -13.075 5.907 1.00 96.94 105 GLU A N 1
ATOM 819 C CA . GLU A 1 105 ? -1.011 -12.975 6.410 1.00 96.94 105 GLU A CA 1
ATOM 820 C C . GLU A 1 105 ? -0.807 -11.762 7.328 1.00 96.94 105 GLU A C 1
ATOM 822 O O . GLU A 1 105 ? -0.071 -11.855 8.308 1.00 96.94 105 GLU A O 1
ATOM 827 N N . ALA A 1 106 ? -1.484 -10.646 7.045 1.00 96.25 106 ALA A N 1
ATOM 828 C CA . ALA A 1 106 ? -1.444 -9.440 7.871 1.00 96.25 106 ALA A CA 1
ATOM 829 C C . ALA A 1 106 ? -2.432 -9.458 9.057 1.00 96.25 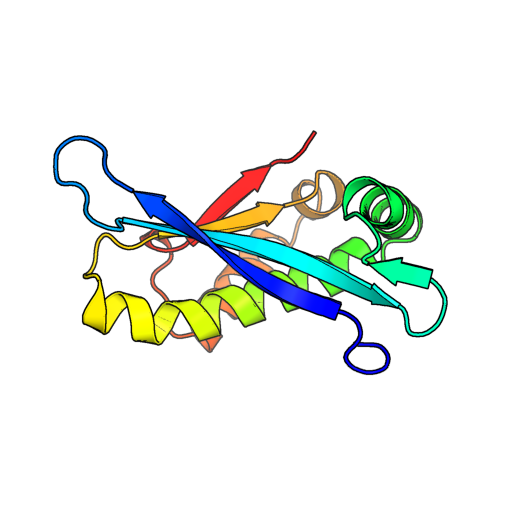106 ALA A C 1
ATOM 831 O O . ALA A 1 106 ? -2.430 -8.526 9.864 1.00 96.25 106 ALA A O 1
ATOM 832 N N . ASP A 1 107 ? -3.284 -10.486 9.158 1.00 96.00 107 ASP A N 1
ATOM 833 C CA . ASP A 1 107 ? -4.413 -10.550 10.096 1.00 96.00 107 ASP A CA 1
ATOM 834 C C . ASP A 1 107 ? -5.303 -9.287 10.026 1.00 96.00 107 ASP A C 1
ATOM 836 O O . ASP A 1 107 ? -5.756 -8.757 11.041 1.00 96.00 107 ASP A O 1
ATOM 840 N N . LEU A 1 108 ? -5.529 -8.744 8.826 1.00 96.44 108 LEU A N 1
ATOM 841 C CA . LEU A 1 108 ? -6.342 -7.541 8.631 1.00 96.44 108 LEU A CA 1
ATOM 842 C C . LEU A 1 108 ? -7.749 -7.919 8.133 1.00 96.44 108 LEU A C 1
ATOM 844 O O . LEU A 1 108 ? -7.860 -8.652 7.146 1.00 96.44 108 LEU A O 1
ATOM 848 N N . PRO A 1 109 ? -8.836 -7.426 8.755 1.00 96.38 109 PRO A N 1
ATOM 849 C CA . PRO A 1 109 ? -10.176 -7.614 8.210 1.00 96.38 109 PRO A CA 1
ATOM 850 C C . PRO A 1 109 ? -10.324 -6.916 6.850 1.00 96.38 109 PRO A C 1
ATOM 852 O O . PRO A 1 109 ? -9.851 -5.797 6.663 1.00 96.38 109 PRO A O 1
ATOM 855 N N . ALA A 1 110 ? -11.029 -7.550 5.909 1.00 96.75 110 ALA A N 1
ATOM 856 C CA . ALA A 1 110 ? -11.180 -7.033 4.544 1.00 96.75 110 ALA A CA 1
ATOM 857 C C . ALA A 1 110 ? -11.830 -5.639 4.482 1.00 96.75 110 ALA A C 1
ATOM 859 O O . ALA A 1 110 ? -11.484 -4.847 3.618 1.00 96.75 110 ALA A O 1
ATOM 860 N N . GLN A 1 111 ? -12.726 -5.319 5.421 1.00 96.88 111 GLN A N 1
ATOM 861 C CA . GLN A 1 111 ? -13.383 -4.008 5.522 1.00 96.88 111 GLN A CA 1
ATOM 862 C C . GLN A 1 111 ? -12.422 -2.845 5.815 1.00 96.88 111 GLN A C 1
ATOM 864 O O . GLN A 1 111 ? -12.797 -1.692 5.654 1.00 96.88 111 GLN A O 1
ATOM 869 N N . ASN A 1 112 ? -11.206 -3.143 6.281 1.00 97.94 112 ASN A N 1
ATOM 870 C CA . ASN A 1 112 ? -10.188 -2.145 6.586 1.00 97.94 112 ASN A CA 1
ATOM 871 C C . ASN A 1 112 ? -9.230 -1.915 5.409 1.00 97.94 112 ASN A C 1
ATOM 873 O O . ASN A 1 112 ? -8.295 -1.137 5.559 1.00 97.94 112 ASN A O 1
ATOM 877 N N . LEU A 1 113 ? -9.437 -2.582 4.271 1.00 98.31 113 LEU A N 1
ATOM 878 C CA . LEU A 1 113 ? -8.702 -2.368 3.030 1.00 98.31 113 LEU A CA 1
ATOM 879 C C . LEU A 1 113 ? -9.636 -1.758 1.984 1.00 98.31 113 LEU A C 1
ATOM 881 O O . LEU A 1 113 ? -10.698 -2.306 1.694 1.00 98.31 113 LEU A O 1
ATOM 885 N N . GLU A 1 114 ? -9.181 -0.683 1.360 1.00 98.06 114 GLU A N 1
ATOM 886 C CA . GLU A 1 114 ? -9.808 -0.082 0.189 1.00 98.06 114 GLU A CA 1
ATOM 887 C C . GLU A 1 114 ? -8.827 -0.088 -0.988 1.00 98.06 114 GLU A C 1
ATOM 889 O O . GLU A 1 114 ? -7.619 0.082 -0.809 1.00 98.06 114 GLU A O 1
ATOM 894 N N . PHE A 1 115 ? -9.339 -0.315 -2.198 1.00 97.25 115 PHE A N 1
ATOM 895 C CA . PHE A 1 115 ? -8.556 -0.166 -3.421 1.00 97.25 115 PHE A CA 1
ATOM 896 C C . PHE A 1 115 ? -8.971 1.099 -4.152 1.00 97.25 115 PHE A C 1
ATOM 898 O O . PHE A 1 115 ? -10.146 1.273 -4.470 1.00 97.25 115 PHE A O 1
ATOM 905 N N . GLU A 1 116 ? -7.985 1.920 -4.490 1.00 94.94 116 GLU A N 1
ATOM 906 C CA . GLU A 1 116 ? -8.165 3.073 -5.365 1.00 94.94 116 GLU A CA 1
ATOM 907 C C . GLU A 1 116 ? -7.649 2.709 -6.757 1.00 94.94 116 GLU A C 1
ATOM 909 O O . GLU A 1 116 ? -6.481 2.353 -6.926 1.00 94.94 116 GLU A O 1
ATOM 914 N N . LEU A 1 117 ? -8.531 2.734 -7.759 1.00 88.88 117 LEU A N 1
ATOM 915 C CA . LEU A 1 117 ? -8.114 2.544 -9.145 1.00 88.88 117 LEU A CA 1
ATOM 916 C C . LEU A 1 117 ? -7.570 3.865 -9.680 1.00 88.88 117 LEU A C 1
ATOM 918 O O . LEU A 1 117 ? -8.286 4.864 -9.718 1.00 88.88 117 LEU A O 1
ATOM 922 N N . THR A 1 118 ? -6.325 3.838 -10.137 1.00 70.31 118 THR A N 1
ATOM 923 C CA . THR A 1 118 ? -5.719 4.946 -10.876 1.00 70.31 118 THR A CA 1
ATOM 924 C C . THR A 1 118 ? -5.958 4.754 -12.374 1.00 70.31 118 THR A C 1
ATOM 926 O O . THR A 1 118 ? -5.826 3.629 -12.868 1.00 70.31 118 THR A O 1
ATOM 929 N N . GLU A 1 119 ? -6.336 5.831 -13.072 1.00 56.94 119 GLU A N 1
ATOM 930 C CA . GLU A 1 119 ? -6.508 5.865 -14.539 1.00 56.94 119 GLU A CA 1
ATOM 931 C C . GLU A 1 119 ? -5.191 5.711 -15.307 1.00 56.94 119 GLU A C 1
ATOM 933 O O . GLU A 1 119 ? -4.158 6.240 -14.831 1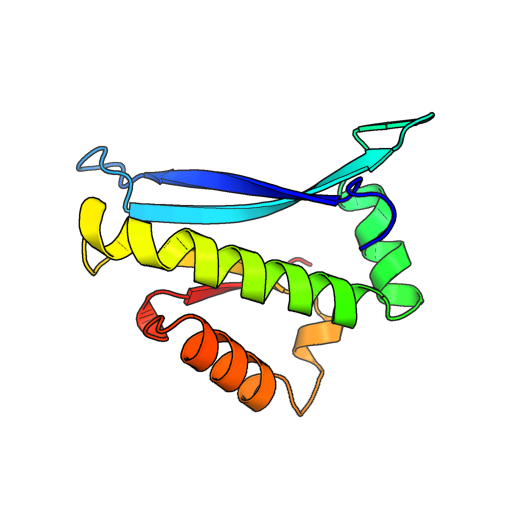.00 56.94 119 GLU A O 1
#

Secondary structure (DSSP, 8-state):
-GGG-EEEEEEEEE-TTT--EEEEEEEEEEEETTTEEE-HHHHHHHHHHTSHHHHHHHHHHHHHHHHHHHHHHHH-TT-EEEEEE-HHHHT-TTHHHHHHHHHHHHT--GGGEEEEEP-